Protein AF-A0A2V9I9S1-F1 (afdb_monomer)

Structure (mmCIF, N/CA/C/O backbone):
data_AF-A0A2V9I9S1-F1
#
_entry.id   AF-A0A2V9I9S1-F1
#
loop_
_atom_site.group_PDB
_atom_site.id
_atom_site.type_symbol
_atom_site.label_atom_id
_atom_site.label_alt_id
_atom_site.label_comp_id
_atom_site.label_asym_id
_atom_site.label_entity_id
_atom_site.label_seq_id
_atom_site.pdbx_PDB_ins_code
_atom_site.Cartn_x
_atom_site.Cartn_y
_atom_site.Cartn_z
_atom_site.occupancy
_atom_site.B_iso_or_equiv
_atom_site.auth_seq_id
_atom_site.auth_comp_id
_atom_site.auth_asym_id
_atom_site.auth_atom_id
_atom_site.pdbx_PDB_model_num
ATOM 1 N N . ALA A 1 1 ? -0.246 -7.555 -13.120 1.00 87.44 1 ALA A N 1
ATOM 2 C CA . ALA A 1 1 ? -1.277 -6.619 -12.612 1.00 87.44 1 ALA A CA 1
ATOM 3 C C . ALA A 1 1 ? -2.508 -7.362 -12.095 1.00 87.44 1 ALA A C 1
ATOM 5 O O . ALA A 1 1 ? -2.806 -7.231 -10.918 1.00 87.44 1 ALA A O 1
ATOM 6 N N . VAL A 1 2 ? -3.184 -8.160 -12.934 1.00 95.50 2 VAL A N 1
ATOM 7 C CA . VAL A 1 2 ? -4.417 -8.883 -12.560 1.00 95.50 2 VAL A CA 1
ATOM 8 C C . VAL A 1 2 ? -4.227 -9.786 -11.341 1.00 95.50 2 VAL A C 1
ATOM 10 O O . VAL A 1 2 ? -4.978 -9.648 -10.382 1.00 95.50 2 VAL A O 1
ATOM 13 N N . ASP A 1 3 ? -3.208 -10.649 -11.336 1.00 96.25 3 ASP A N 1
ATOM 14 C CA . ASP A 1 3 ? -3.005 -11.581 -10.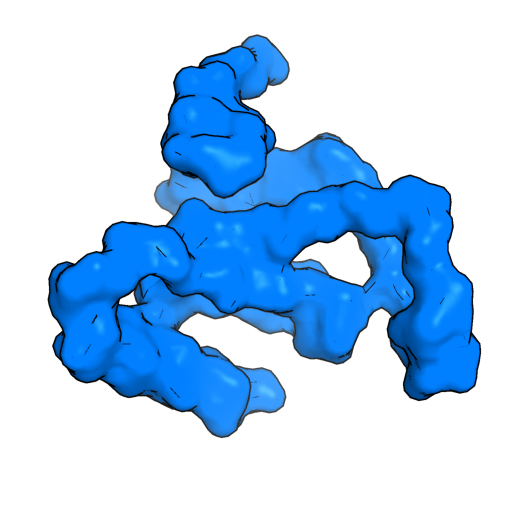217 1.00 96.25 3 ASP A CA 1
ATOM 15 C C . ASP A 1 3 ? -2.688 -10.857 -8.911 1.00 96.25 3 ASP A C 1
ATOM 17 O O . ASP A 1 3 ? -3.267 -11.172 -7.882 1.00 96.25 3 ASP A O 1
ATOM 21 N N . TYR A 1 4 ? -1.855 -9.815 -8.964 1.00 95.69 4 TYR A N 1
ATOM 22 C CA . TYR A 1 4 ? -1.572 -8.964 -7.806 1.00 95.69 4 TYR A CA 1
ATOM 23 C C . TYR A 1 4 ? -2.849 -8.347 -7.213 1.00 95.69 4 TYR A C 1
ATOM 25 O O . TYR A 1 4 ? -3.094 -8.477 -6.016 1.00 95.69 4 TYR A O 1
ATOM 3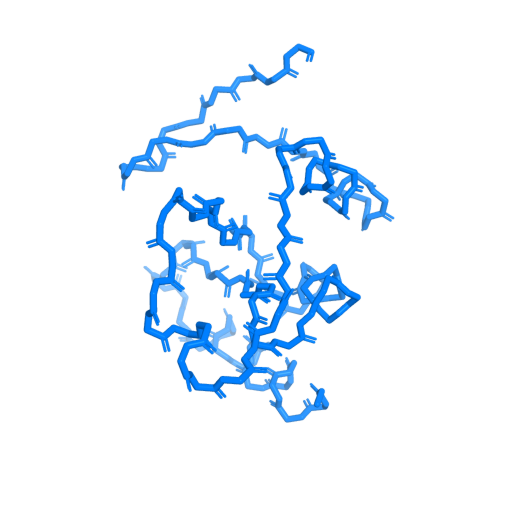3 N N . LEU A 1 5 ? -3.678 -7.708 -8.046 1.00 97.44 5 LEU A N 1
ATOM 34 C CA . LEU A 1 5 ? -4.912 -7.057 -7.596 1.00 97.44 5 LEU A CA 1
ATOM 35 C C . LEU A 1 5 ? -5.944 -8.072 -7.087 1.00 97.44 5 LEU A C 1
ATOM 37 O O . LEU A 1 5 ? -6.630 -7.811 -6.102 1.00 97.44 5 LEU A O 1
ATOM 41 N N . LYS A 1 6 ? -6.031 -9.244 -7.726 1.00 98.00 6 LYS A N 1
ATOM 42 C CA . LYS A 1 6 ? -6.894 -10.342 -7.279 1.00 98.00 6 LYS A CA 1
ATOM 43 C C . LYS A 1 6 ? -6.450 -10.864 -5.916 1.00 98.00 6 LYS A C 1
ATOM 45 O O . LYS A 1 6 ? -7.279 -10.964 -5.017 1.00 98.00 6 LYS A O 1
ATOM 50 N N . THR A 1 7 ? -5.160 -11.151 -5.749 1.00 97.38 7 THR A N 1
ATOM 51 C CA . THR A 1 7 ? -4.599 -11.602 -4.472 1.00 97.38 7 THR A CA 1
ATOM 52 C C . THR A 1 7 ? -4.837 -10.567 -3.381 1.00 97.38 7 THR A C 1
ATOM 54 O O . THR A 1 7 ? -5.288 -10.928 -2.303 1.00 97.38 7 THR A O 1
ATOM 57 N N . LEU A 1 8 ? -4.625 -9.279 -3.666 1.00 97.69 8 LEU A N 1
ATOM 58 C CA . LEU A 1 8 ? -4.909 -8.197 -2.724 1.00 97.69 8 LEU A CA 1
ATOM 59 C C . LEU A 1 8 ? -6.379 -8.186 -2.269 1.00 97.69 8 LEU A C 1
ATOM 61 O O . LEU A 1 8 ? -6.645 -8.131 -1.068 1.00 97.69 8 LEU A O 1
ATOM 65 N N . ALA A 1 9 ? -7.321 -8.280 -3.210 1.00 98.31 9 ALA A N 1
ATOM 66 C CA . ALA A 1 9 ? -8.748 -8.285 -2.899 1.00 98.31 9 ALA A CA 1
ATOM 67 C C . ALA A 1 9 ? -9.154 -9.505 -2.065 1.00 98.31 9 ALA A C 1
ATOM 69 O O . ALA A 1 9 ? -9.878 -9.363 -1.081 1.00 98.31 9 ALA A O 1
ATOM 70 N N . VAL A 1 10 ? -8.648 -10.692 -2.409 1.00 98.38 10 VAL A N 1
ATOM 71 C CA . VAL A 1 10 ? -8.887 -11.911 -1.623 1.00 98.38 10 VAL A CA 1
ATOM 72 C C . VAL A 1 10 ? -8.296 -11.770 -0.220 1.00 98.38 10 VAL A C 1
ATOM 74 O O . VAL A 1 10 ? -8.989 -12.057 0.751 1.00 98.38 10 VAL A O 1
ATOM 77 N N . SER A 1 11 ? -7.068 -11.258 -0.089 1.00 98.19 11 SER A N 1
ATOM 78 C CA . SER A 1 11 ? -6.443 -11.002 1.213 1.00 98.19 11 SER A 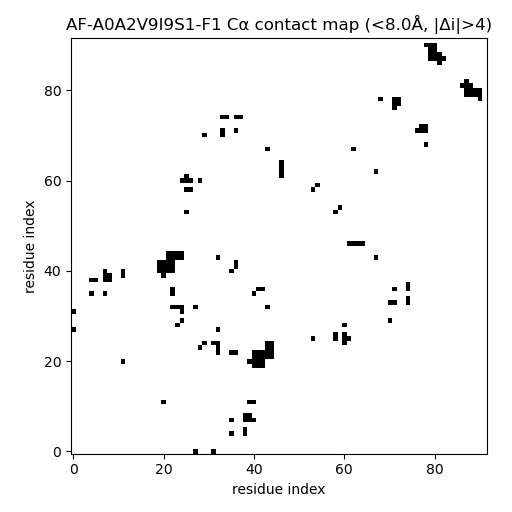CA 1
ATOM 79 C C . SER A 1 11 ? -7.270 -10.048 2.070 1.00 98.19 11 SER A C 1
ATOM 81 O O . SER A 1 11 ? -7.426 -10.303 3.259 1.00 98.19 11 SER A O 1
ATOM 83 N N . ARG A 1 12 ? -7.846 -8.984 1.490 1.00 98.06 12 ARG A N 1
ATOM 84 C CA . ARG A 1 12 ? -8.707 -8.049 2.232 1.00 98.06 12 ARG A CA 1
ATOM 85 C C . ARG A 1 12 ? -9.983 -8.708 2.754 1.00 98.06 12 ARG A C 1
ATOM 87 O O . ARG A 1 12 ? -10.455 -8.327 3.819 1.00 98.06 12 ARG A O 1
ATOM 94 N N . LEU A 1 13 ? -10.548 -9.651 2.005 1.00 98.06 13 LEU A N 1
ATOM 95 C CA . LEU A 1 13 ? -11.739 -10.391 2.428 1.00 98.06 13 LEU A CA 1
ATOM 96 C C . LEU A 1 13 ? -11.414 -11.456 3.478 1.00 98.06 13 LEU A C 1
ATOM 98 O O . LEU A 1 13 ? -12.226 -11.702 4.360 1.00 98.06 13 LEU A O 1
ATOM 102 N N . TYR A 1 14 ? -10.250 -12.096 3.368 1.00 98.38 14 TYR A N 1
ATOM 103 C CA . TYR A 1 14 ? -9.866 -13.214 4.226 1.00 98.38 14 TYR A CA 1
ATOM 104 C C . TYR A 1 14 ? -9.254 -12.769 5.563 1.00 98.38 14 TYR A C 1
ATOM 106 O O . TYR A 1 14 ? -9.494 -13.391 6.591 1.00 98.38 14 TYR A O 1
ATOM 114 N N . LEU A 1 15 ? -8.452 -11.699 5.559 1.00 98.25 15 LEU A N 1
ATOM 115 C CA . LEU A 1 15 ? -7.763 -11.165 6.739 1.00 98.25 15 LEU A CA 1
ATOM 116 C C . LEU A 1 15 ? -8.610 -10.087 7.427 1.00 98.25 15 LEU A C 1
ATOM 118 O O . LEU A 1 15 ? -8.224 -8.918 7.492 1.00 98.25 15 LEU A O 1
ATOM 122 N N . ASP A 1 16 ? -9.775 -10.478 7.937 1.00 96.69 16 ASP A N 1
ATOM 123 C CA . ASP A 1 16 ? -10.724 -9.577 8.607 1.00 96.69 16 ASP A CA 1
ATOM 124 C C . ASP A 1 16 ? -10.169 -8.902 9.880 1.00 96.69 16 ASP A C 1
ATOM 126 O O . ASP A 1 16 ? -10.649 -7.846 10.296 1.00 96.69 16 ASP A O 1
ATOM 130 N N . ASN A 1 17 ? -9.110 -9.469 10.457 1.00 98.06 17 ASN A N 1
ATOM 131 C CA . ASN A 1 17 ? -8.415 -8.996 11.649 1.00 98.06 17 ASN A CA 1
ATOM 132 C C . ASN A 1 17 ? -7.172 -8.138 11.349 1.00 98.06 17 ASN A C 1
ATOM 134 O O . ASN A 1 17 ? -6.504 -7.684 12.282 1.00 98.06 17 ASN A O 1
ATOM 138 N N . VAL A 1 18 ? -6.847 -7.897 10.073 1.00 98.12 18 VAL A N 1
ATOM 139 C CA . VAL A 1 18 ? -5.725 -7.043 9.664 1.00 98.12 18 VAL A CA 1
ATOM 140 C C . VAL A 1 18 ? -6.273 -5.697 9.177 1.00 98.12 18 VAL A C 1
ATOM 142 O O . VAL A 1 18 ? -6.774 -5.596 8.054 1.00 98.12 18 VAL A O 1
ATOM 145 N N . PRO A 1 19 ? -6.175 -4.621 9.984 1.00 97.00 19 PRO A N 1
ATOM 146 C CA . PRO A 1 19 ? -6.819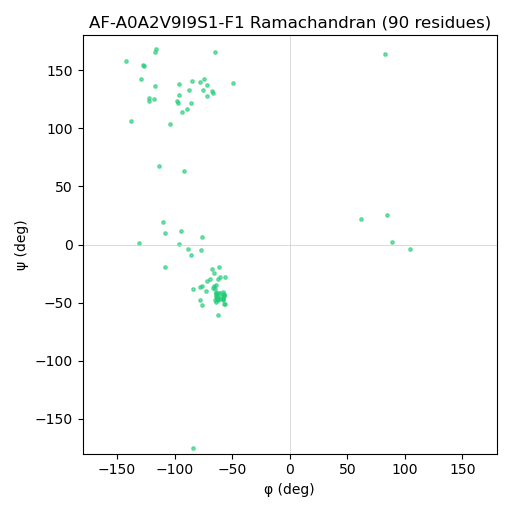 -3.353 9.649 1.00 97.00 19 PRO A CA 1
ATOM 147 C C . PRO A 1 19 ? -6.217 -2.702 8.401 1.00 97.00 19 PRO A C 1
ATOM 149 O O . PRO A 1 19 ? -6.951 -2.106 7.605 1.00 97.00 19 PRO A O 1
ATOM 152 N N . ASN A 1 20 ? -4.899 -2.840 8.215 1.00 97.25 20 ASN A N 1
ATOM 153 C CA . ASN A 1 20 ? -4.151 -2.151 7.173 1.00 97.25 20 ASN A CA 1
ATOM 154 C C . ASN A 1 20 ? -3.515 -3.123 6.185 1.00 97.25 20 ASN A C 1
ATOM 156 O O . ASN A 1 20 ? -2.745 -3.999 6.573 1.00 97.25 20 ASN A O 1
ATOM 160 N N . VAL A 1 21 ? -3.809 -2.926 4.902 1.00 97.19 21 VAL A N 1
ATOM 161 C CA . VAL A 1 21 ? -3.237 -3.695 3.798 1.00 97.19 21 VAL A CA 1
ATOM 162 C C . VAL A 1 21 ? -2.553 -2.726 2.848 1.00 97.19 21 VAL A C 1
ATOM 164 O O . VAL A 1 21 ? -3.166 -1.773 2.359 1.00 97.19 21 VAL A O 1
ATOM 167 N N . GLN A 1 22 ? -1.269 -2.968 2.603 1.00 96.56 22 GLN A N 1
ATOM 168 C CA . GLN A 1 22 ? -0.436 -2.050 1.843 1.00 96.56 22 GLN A CA 1
ATOM 169 C C . GLN A 1 22 ? -0.495 -2.309 0.333 1.00 96.56 22 GLN A C 1
ATOM 171 O O . GLN A 1 22 ? -0.312 -3.433 -0.139 1.00 96.56 22 GLN A O 1
ATOM 176 N N . ALA A 1 23 ? -0.670 -1.236 -0.436 1.00 95.81 23 ALA A N 1
ATOM 177 C CA . ALA A 1 23 ? -0.385 -1.161 -1.857 1.00 95.81 23 ALA A CA 1
ATOM 178 C C . ALA A 1 23 ? 1.072 -0.727 -2.069 1.00 95.81 23 ALA A C 1
ATOM 180 O O . ALA A 1 23 ? 1.467 0.393 -1.730 1.00 95.81 23 ALA A O 1
ATOM 181 N N . SER A 1 24 ? 1.871 -1.604 -2.675 1.00 90.06 24 SER A N 1
ATOM 182 C CA . SER A 1 24 ? 3.230 -1.263 -3.100 1.00 90.06 24 SER A CA 1
ATOM 183 C C . SER A 1 24 ? 3.182 -0.461 -4.398 1.00 90.06 24 SER A C 1
ATOM 185 O O . SER A 1 24 ? 2.393 -0.771 -5.289 1.00 90.06 24 SER A O 1
ATOM 187 N N . TRP A 1 25 ? 4.033 0.556 -4.521 1.00 91.94 25 TRP A N 1
ATOM 188 C CA . TRP A 1 25 ? 4.267 1.274 -5.778 1.00 91.94 25 TRP A CA 1
ATOM 189 C C . TRP A 1 25 ? 5.639 0.975 -6.387 1.00 91.94 25 TRP A C 1
ATOM 191 O O . TRP A 1 25 ? 5.797 1.167 -7.591 1.00 91.94 25 TRP A O 1
ATOM 201 N N . LEU A 1 26 ? 6.605 0.466 -5.609 1.00 87.94 26 LEU A N 1
ATOM 202 C CA . LEU A 1 26 ? 7.966 0.227 -6.098 1.00 87.94 26 LEU A CA 1
ATOM 203 C C . LEU A 1 26 ? 7.991 -0.787 -7.228 1.00 87.94 26 LEU A C 1
ATOM 205 O O . LEU A 1 26 ? 8.372 -0.455 -8.339 1.00 87.94 26 LEU A O 1
ATOM 209 N N . THR A 1 27 ? 7.549 -2.014 -6.986 1.00 86.00 27 THR A N 1
ATOM 210 C CA . THR A 1 27 ? 7.599 -3.057 -8.015 1.00 86.00 27 THR A CA 1
ATOM 211 C C . THR A 1 27 ? 6.486 -2.916 -9.060 1.00 86.00 27 THR A C 1
ATOM 213 O O . THR A 1 27 ? 6.791 -2.968 -10.251 1.00 86.00 27 THR A O 1
ATOM 216 N N . PRO A 1 28 ? 5.201 -2.724 -8.688 1.00 88.62 28 PRO A N 1
ATOM 217 C CA . PRO A 1 28 ? 4.120 -2.733 -9.675 1.00 88.62 28 PRO A CA 1
ATOM 218 C C . PRO A 1 28 ? 3.892 -1.366 -10.350 1.00 88.62 28 PRO A C 1
ATOM 220 O O . PRO A 1 28 ? 3.135 -1.285 -11.319 1.00 88.62 28 PRO A O 1
ATOM 223 N N . GLY A 1 29 ? 4.535 -0.299 -9.862 1.00 92.44 29 GLY A N 1
ATOM 224 C CA . GLY A 1 29 ? 4.412 1.063 -10.376 1.00 92.44 29 GLY A CA 1
ATOM 225 C C . GLY A 1 29 ? 3.196 1.832 -9.845 1.00 92.44 29 GLY A C 1
ATOM 226 O O . GLY A 1 29 ? 2.221 1.266 -9.342 1.00 92.44 29 GLY A O 1
ATOM 227 N N . HIS A 1 30 ? 3.230 3.157 -10.014 1.00 95.62 30 HIS A N 1
ATOM 228 C CA . HIS A 1 30 ? 2.212 4.082 -9.499 1.00 95.62 30 HIS A CA 1
ATOM 229 C C . HIS A 1 30 ? 0.788 3.780 -9.972 1.00 95.62 30 HIS A C 1
ATOM 231 O O . HIS A 1 30 ? -0.140 3.815 -9.170 1.00 95.62 30 HIS A O 1
ATOM 237 N N . LYS A 1 31 ? 0.600 3.447 -11.256 1.00 95.44 31 LYS A N 1
ATOM 238 C CA . LYS A 1 31 ? -0.738 3.173 -11.809 1.00 95.44 31 LYS A CA 1
ATOM 239 C C . LYS A 1 31 ? -1.398 1.977 -11.128 1.00 95.44 31 LYS A C 1
ATOM 241 O O . LYS A 1 31 ? -2.582 2.018 -10.814 1.00 95.44 31 LYS A O 1
ATOM 246 N N . ILE A 1 32 ? -0.632 0.915 -10.881 1.00 96.50 32 ILE A N 1
ATOM 247 C CA . ILE A 1 32 ? -1.159 -0.275 -10.212 1.00 96.50 32 ILE A CA 1
ATOM 248 C C . ILE A 1 32 ? -1.396 0.003 -8.729 1.00 96.50 32 ILE A C 1
ATOM 250 O O . ILE A 1 32 ? -2.434 -0.400 -8.216 1.00 96.50 32 ILE A O 1
ATOM 254 N N . CYS A 1 33 ? -0.499 0.738 -8.064 1.00 96.69 33 CYS A N 1
ATOM 255 C CA . CYS A 1 33 ? -0.701 1.187 -6.685 1.00 96.69 33 CYS A CA 1
ATOM 256 C C . CYS A 1 33 ? -1.997 2.002 -6.529 1.00 96.69 33 CYS A C 1
ATOM 258 O O . CYS A 1 33 ? -2.783 1.748 -5.622 1.00 96.69 33 CYS A O 1
ATOM 260 N N . GLN A 1 34 ? -2.271 2.918 -7.460 1.00 97.50 34 GLN A N 1
ATOM 261 C CA . GLN A 1 34 ? -3.496 3.714 -7.462 1.00 97.50 34 GLN A CA 1
ATOM 262 C C . GLN A 1 34 ? -4.754 2.844 -7.579 1.00 97.50 34 GLN A C 1
ATOM 264 O O . GLN A 1 34 ? -5.705 3.014 -6.817 1.00 97.50 34 GLN A O 1
ATOM 269 N N . ILE A 1 35 ? -4.753 1.883 -8.508 1.00 97.69 35 ILE A N 1
ATOM 270 C CA . ILE A 1 35 ? -5.873 0.950 -8.690 1.00 97.69 35 ILE A CA 1
ATOM 271 C C . ILE A 1 35 ? -6.042 0.062 -7.452 1.00 97.69 35 ILE A C 1
ATOM 273 O O . ILE A 1 35 ? -7.169 -0.190 -7.034 1.00 97.69 35 ILE A O 1
ATOM 277 N N . ALA A 1 36 ? -4.945 -0.374 -6.827 1.00 98.06 36 ALA A N 1
ATOM 278 C CA . ALA A 1 36 ? -4.954 -1.248 -5.656 1.00 98.06 36 ALA A CA 1
ATOM 279 C C . ALA A 1 36 ? -5.762 -0.686 -4.471 1.00 98.06 36 ALA A C 1
ATOM 281 O O . ALA A 1 36 ? -6.362 -1.462 -3.725 1.00 98.06 36 ALA A O 1
ATOM 282 N N . LEU A 1 37 ? -5.875 0.641 -4.344 1.00 98.00 37 LEU A N 1
ATOM 283 C CA . LEU A 1 37 ? -6.727 1.292 -3.336 1.00 98.00 37 LEU A CA 1
ATOM 284 C C . LEU A 1 37 ? -8.214 0.927 -3.480 1.00 98.00 37 LEU A C 1
ATOM 286 O O . LEU A 1 37 ? -8.960 0.897 -2.506 1.00 98.00 37 LEU A O 1
ATOM 290 N N . ARG A 1 38 ? -8.662 0.596 -4.695 1.00 97.50 38 ARG A N 1
ATOM 291 C CA . ARG A 1 38 ? -10.023 0.105 -4.968 1.00 97.50 38 ARG A CA 1
ATOM 292 C C . ARG A 1 38 ? -10.157 -1.415 -4.839 1.00 97.50 38 ARG A C 1
ATOM 294 O O . ARG A 1 38 ? -11.265 -1.928 -4.932 1.00 97.50 38 ARG A O 1
ATOM 301 N N . PHE A 1 39 ? -9.057 -2.121 -4.586 1.00 97.81 39 PHE A N 1
ATOM 302 C CA . PHE A 1 39 ? -8.996 -3.577 -4.412 1.00 97.81 39 PHE A CA 1
ATOM 303 C C . PHE A 1 39 ? -8.687 -3.980 -2.963 1.00 97.81 39 PHE A C 1
ATOM 305 O O . PHE A 1 39 ? -8.280 -5.107 -2.709 1.00 97.81 39 PHE A O 1
ATOM 312 N N . GLY A 1 40 ? -8.908 -3.079 -2.001 1.00 96.69 40 GLY A N 1
ATOM 313 C CA . GLY A 1 40 ? -8.854 -3.395 -0.572 1.00 96.69 40 GLY A CA 1
ATOM 314 C C . GLY A 1 40 ? -7.610 -2.907 0.166 1.00 96.69 40 GLY A C 1
ATOM 315 O O . GLY A 1 40 ? -7.565 -3.040 1.388 1.00 96.69 40 GLY A O 1
ATOM 316 N N . ALA A 1 41 ? -6.637 -2.311 -0.531 1.00 98.00 41 ALA A N 1
ATOM 317 C CA . ALA A 1 41 ? -5.548 -1.605 0.135 1.00 98.00 41 ALA A CA 1
ATOM 318 C C . ALA A 1 41 ? -6.023 -0.262 0.701 1.00 98.00 41 ALA A C 1
ATOM 320 O O . ALA A 1 41 ? -6.804 0.453 0.077 1.00 98.00 41 ALA A O 1
ATOM 321 N N . ASN A 1 42 ? -5.502 0.100 1.867 1.00 97.19 42 ASN A N 1
ATOM 322 C CA . ASN A 1 42 ? -5.738 1.390 2.520 1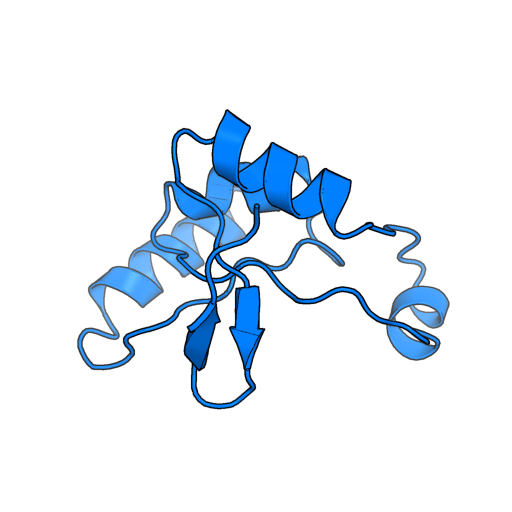.00 97.19 42 ASN A CA 1
ATOM 323 C C . ASN A 1 42 ? -4.437 2.069 2.980 1.00 97.19 42 ASN A C 1
ATOM 325 O O . ASN A 1 42 ? -4.482 3.152 3.557 1.00 97.19 42 ASN A O 1
ATOM 329 N N . ASP A 1 43 ? -3.290 1.444 2.720 1.00 96.94 43 ASP A N 1
ATOM 330 C CA . ASP A 1 43 ? -1.967 1.974 3.019 1.00 96.94 43 ASP A CA 1
ATOM 331 C C . ASP A 1 43 ? -1.141 2.045 1.731 1.00 96.94 43 ASP A C 1
ATOM 333 O O . ASP A 1 43 ? -1.009 1.052 1.025 1.00 96.94 43 ASP A O 1
ATOM 337 N N . VAL A 1 44 ? -0.580 3.205 1.400 1.00 95.94 44 VAL A N 1
ATOM 338 C CA . VAL A 1 44 ? 0.355 3.343 0.275 1.00 95.94 44 VAL A CA 1
ATOM 339 C C . VAL A 1 44 ? 1.768 3.262 0.830 1.00 95.94 44 VAL A C 1
ATOM 341 O O . VAL A 1 44 ? 2.098 3.979 1.774 1.00 95.94 44 VAL A O 1
ATOM 344 N N . GLY A 1 45 ? 2.603 2.400 0.242 1.00 89.25 45 GLY A N 1
ATOM 345 C CA . GLY A 1 45 ? 3.992 2.232 0.671 1.00 89.25 45 GLY A CA 1
ATOM 346 C C . GLY A 1 45 ? 4.734 3.569 0.801 1.00 89.25 45 GLY A C 1
ATOM 347 O O . GLY A 1 45 ? 4.570 4.467 -0.026 1.00 89.25 45 GLY A O 1
ATOM 348 N N . SER A 1 46 ? 5.545 3.709 1.850 1.00 84.56 46 SER A N 1
ATOM 349 C CA . SER A 1 46 ? 6.285 4.943 2.134 1.00 84.56 46 SER A CA 1
ATOM 350 C C . SER A 1 46 ? 7.328 5.269 1.058 1.00 84.56 46 SER A C 1
ATOM 352 O O . SER A 1 46 ? 7.684 4.435 0.227 1.00 84.56 46 SER A O 1
ATOM 354 N N . ILE A 1 47 ? 7.821 6.508 1.081 1.00 86.12 47 ILE A N 1
ATOM 355 C CA . ILE A 1 47 ? 8.955 6.937 0.259 1.00 86.12 47 ILE A CA 1
ATOM 356 C C . ILE A 1 47 ? 10.222 6.360 0.875 1.00 86.12 47 ILE A C 1
ATOM 358 O O . ILE A 1 47 ? 10.429 6.469 2.085 1.00 86.12 47 ILE A O 1
ATOM 362 N N . LEU A 1 48 ? 11.065 5.770 0.040 1.00 79.69 48 LEU A N 1
ATOM 363 C CA . LEU A 1 48 ? 12.320 5.178 0.472 1.00 79.69 48 LEU A CA 1
ATOM 364 C C . LEU A 1 48 ? 13.445 6.184 0.223 1.00 79.69 48 LEU A C 1
ATOM 366 O O . LEU A 1 48 ? 13.585 6.697 -0.886 1.00 79.69 48 LEU A O 1
ATOM 370 N N . ILE A 1 49 ? 14.177 6.525 1.288 1.00 68.62 49 ILE A N 1
ATOM 371 C CA . ILE A 1 49 ? 15.238 7.548 1.269 1.00 68.62 49 ILE A CA 1
ATOM 372 C C . ILE A 1 49 ? 16.521 6.987 0.636 1.00 68.62 49 ILE A C 1
ATOM 374 O O . ILE A 1 49 ? 17.182 7.689 -0.122 1.00 68.62 49 ILE A O 1
ATOM 378 N N . GLU A 1 50 ? 16.830 5.711 0.880 1.00 64.25 50 GLU A N 1
ATOM 379 C CA . GLU A 1 50 ? 17.910 4.968 0.223 1.00 64.25 50 GLU A CA 1
ATOM 380 C C . GLU A 1 50 ? 17.425 3.562 -0.129 1.00 64.25 50 GLU A C 1
ATOM 382 O O . GLU A 1 50 ? 17.316 2.705 0.744 1.00 64.25 50 GLU A O 1
ATOM 387 N N . GLU A 1 51 ? 17.164 3.305 -1.410 1.00 62.44 51 GLU A N 1
ATOM 388 C CA . GLU A 1 51 ? 16.680 1.997 -1.856 1.00 62.44 51 GLU A CA 1
ATOM 389 C C . GLU A 1 51 ? 17.707 1.277 -2.734 1.00 62.44 51 GLU A C 1
ATOM 391 O O . GLU A 1 51 ? 17.511 1.065 -3.931 1.00 62.44 51 GLU A O 1
ATOM 396 N N . ASN A 1 52 ? 18.831 0.880 -2.137 1.00 63.25 52 ASN A N 1
ATOM 397 C CA . ASN A 1 52 ? 19.925 0.242 -2.876 1.00 63.25 52 ASN A CA 1
ATOM 398 C C . ASN A 1 52 ? 19.571 -1.174 -3.374 1.00 63.25 52 ASN A C 1
ATOM 400 O O . ASN A 1 52 ? 20.058 -1.598 -4.421 1.00 63.25 52 ASN A O 1
ATOM 404 N N . VAL A 1 53 ? 18.701 -1.904 -2.665 1.00 67.62 53 VAL A N 1
ATOM 405 C CA . VAL A 1 53 ? 18.364 -3.307 -2.980 1.00 67.62 53 VAL A CA 1
ATOM 406 C C . VAL A 1 53 ? 17.429 -3.410 -4.184 1.00 67.62 53 VAL A C 1
ATOM 408 O O . VAL A 1 53 ? 17.714 -4.133 -5.138 1.00 67.62 53 VAL A O 1
ATOM 411 N N . VAL A 1 54 ? 16.316 -2.674 -4.170 1.00 64.44 54 VAL A N 1
ATOM 412 C CA . VAL A 1 54 ? 15.318 -2.727 -5.251 1.00 64.44 54 VAL A CA 1
ATOM 413 C C . VAL A 1 54 ? 15.852 -2.053 -6.519 1.00 64.44 54 VAL A C 1
ATOM 415 O O . VAL A 1 54 ? 15.576 -2.521 -7.627 1.00 64.44 54 VAL A O 1
ATOM 418 N N . TYR A 1 55 ? 16.701 -1.030 -6.365 1.00 71.44 55 TYR A N 1
ATOM 419 C CA . TYR A 1 55 ? 17.455 -0.449 -7.473 1.00 71.44 55 TYR A CA 1
ATOM 420 C C . TYR A 1 55 ? 18.439 -1.453 -8.091 1.00 71.44 55 TYR A C 1
ATOM 422 O O . TYR A 1 55 ? 18.467 -1.606 -9.313 1.00 71.44 55 TYR A O 1
ATOM 430 N N . ALA A 1 56 ? 19.192 -2.197 -7.269 1.00 72.25 56 ALA A N 1
ATOM 431 C CA . ALA A 1 56 ? 20.076 -3.263 -7.746 1.00 72.25 56 ALA A CA 1
ATOM 432 C C . ALA A 1 56 ? 19.308 -4.398 -8.452 1.00 72.25 56 ALA A C 1
ATOM 434 O O . ALA A 1 56 ? 19.823 -4.989 -9.398 1.00 72.25 56 ALA A O 1
ATOM 435 N N . ALA A 1 57 ? 18.054 -4.650 -8.062 1.00 72.25 57 ALA A N 1
ATOM 436 C CA . ALA A 1 57 ? 17.141 -5.570 -8.746 1.00 72.25 57 ALA A CA 1
ATOM 437 C C . ALA A 1 57 ? 16.528 -4.997 -10.049 1.00 72.25 57 ALA A C 1
ATOM 439 O O . ALA A 1 57 ? 15.658 -5.623 -10.654 1.00 72.25 57 ALA A O 1
ATOM 440 N N . GLY A 1 58 ? 16.966 -3.814 -10.496 1.00 72.31 58 GLY A N 1
ATOM 441 C CA . GLY A 1 58 ? 16.589 -3.208 -11.775 1.00 72.31 58 GLY A CA 1
ATOM 442 C C . GLY A 1 58 ? 15.329 -2.339 -11.739 1.00 72.31 58 GLY A C 1
ATOM 443 O O . GLY A 1 58 ? 14.924 -1.804 -12.774 1.00 72.31 58 GLY A O 1
ATOM 444 N N . CYS A 1 59 ? 14.705 -2.155 -10.576 1.00 75.75 59 CYS A N 1
ATOM 445 C CA . CYS A 1 59 ? 13.528 -1.307 -10.444 1.00 75.75 59 CYS A CA 1
ATOM 446 C C . CYS A 1 59 ? 13.934 0.158 -10.233 1.00 75.75 59 CYS A C 1
ATOM 448 O O . CYS A 1 59 ? 14.609 0.505 -9.269 1.00 75.75 59 CYS A O 1
ATOM 450 N N . LYS A 1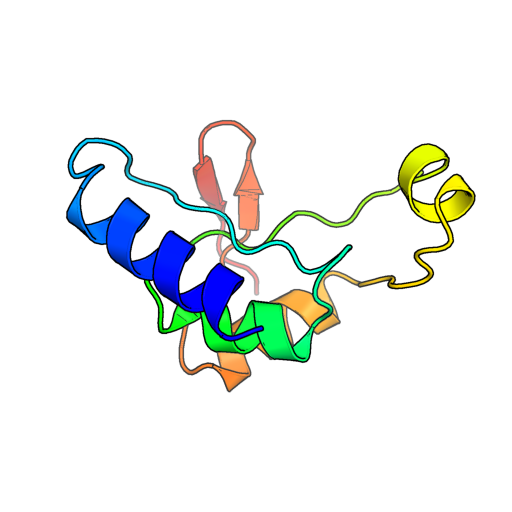 60 ? 13.480 1.032 -11.138 1.00 77.75 60 LYS A N 1
ATOM 451 C CA . LYS A 1 60 ? 13.817 2.468 -11.152 1.00 77.75 60 LYS A CA 1
ATOM 452 C C . LYS A 1 60 ? 12.658 3.379 -10.747 1.00 77.75 60 LYS A C 1
ATOM 454 O O . LYS A 1 60 ? 12.737 4.588 -10.946 1.00 77.75 60 LYS A O 1
ATOM 459 N N . ASN A 1 61 ? 11.565 2.812 -10.240 1.00 82.56 61 ASN A N 1
ATOM 460 C CA . ASN A 1 61 ? 10.433 3.613 -9.789 1.00 82.56 61 ASN A CA 1
ATOM 461 C C . ASN A 1 61 ? 10.853 4.433 -8.566 1.00 82.56 61 ASN A C 1
ATOM 463 O O . ASN A 1 61 ? 11.389 3.890 -7.603 1.00 82.56 61 ASN A O 1
ATOM 467 N N . THR A 1 62 ? 10.577 5.732 -8.601 1.00 87.19 62 THR A N 1
ATOM 468 C CA . THR A 1 62 ? 10.772 6.666 -7.490 1.00 87.19 62 THR A CA 1
ATOM 469 C C . THR A 1 62 ? 9.476 7.424 -7.249 1.00 87.19 62 THR A C 1
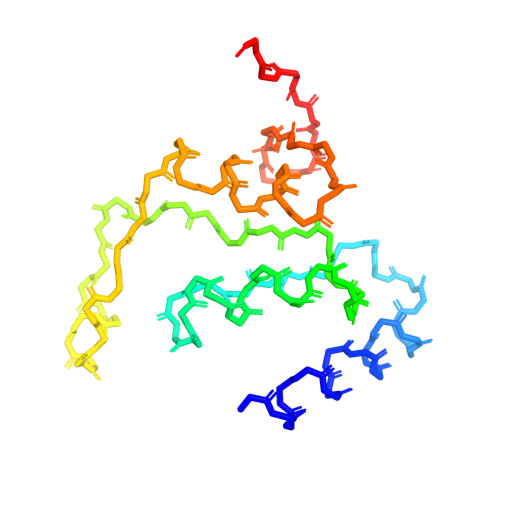ATOM 471 O O . THR A 1 62 ? 8.665 7.572 -8.164 1.00 87.19 62 THR A O 1
ATOM 474 N N . SER A 1 63 ? 9.272 7.912 -6.028 1.00 91.50 63 SER A N 1
ATOM 475 C CA . SER A 1 63 ? 8.094 8.703 -5.685 1.00 91.50 63 SER A CA 1
ATOM 476 C C . SER A 1 63 ? 8.448 9.826 -4.717 1.00 91.50 63 SER A C 1
ATOM 478 O O . SER A 1 63 ? 9.440 9.751 -3.997 1.00 91.50 63 SER A O 1
ATOM 480 N N . SER A 1 64 ? 7.606 10.855 -4.682 1.00 92.25 64 SER A N 1
ATOM 481 C CA . SER A 1 64 ? 7.616 11.920 -3.677 1.00 92.25 64 SER A CA 1
ATOM 482 C C . SER A 1 64 ? 6.323 11.892 -2.859 1.00 92.25 64 SER A C 1
AT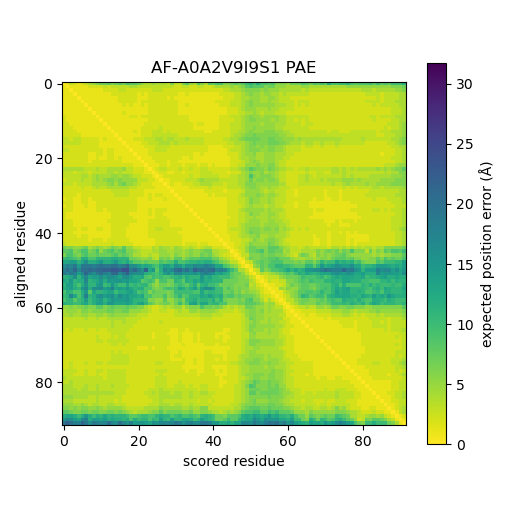OM 484 O O . SER A 1 64 ? 5.358 11.216 -3.229 1.00 92.25 64 SER A O 1
ATOM 486 N N . GLU A 1 65 ? 6.279 12.639 -1.752 1.00 92.31 65 GLU A N 1
ATOM 487 C CA . GLU A 1 65 ? 5.068 12.748 -0.924 1.00 92.31 65 GLU A CA 1
ATOM 488 C C . GLU A 1 65 ? 3.914 13.332 -1.741 1.00 92.31 65 GLU A C 1
ATOM 490 O O . GLU A 1 65 ? 2.800 12.815 -1.705 1.00 92.31 65 GLU A O 1
ATOM 495 N N . GLU A 1 66 ? 4.203 14.351 -2.548 1.00 94.06 66 GLU A N 1
ATOM 496 C CA . GLU A 1 66 ? 3.243 14.984 -3.449 1.00 94.06 66 GLU A CA 1
ATOM 497 C C . GLU A 1 66 ? 2.635 13.985 -4.443 1.00 94.06 66 GLU A C 1
ATOM 499 O O . GLU A 1 66 ? 1.412 13.940 -4.597 1.00 94.06 66 GLU A O 1
ATOM 504 N N . ILE A 1 67 ? 3.463 13.135 -5.064 1.00 95.19 67 ILE A N 1
ATOM 505 C CA . ILE A 1 67 ? 2.986 12.108 -5.999 1.00 95.19 67 ILE A CA 1
ATOM 506 C C . ILE A 1 67 ? 2.065 11.125 -5.277 1.00 95.19 67 ILE A C 1
ATOM 508 O O . ILE A 1 67 ? 0.966 10.864 -5.761 1.00 95.19 67 ILE A O 1
ATOM 512 N N . LEU A 1 68 ? 2.461 10.611 -4.108 1.00 95.25 68 LEU A N 1
ATOM 513 C CA . LEU A 1 68 ? 1.635 9.650 -3.370 1.00 95.25 68 LEU A CA 1
ATOM 514 C C . LEU A 1 68 ? 0.308 10.271 -2.915 1.00 95.25 68 LEU A C 1
ATOM 516 O O . LEU A 1 68 ? -0.741 9.644 -3.069 1.00 95.25 68 LEU A O 1
ATOM 520 N N . ARG A 1 69 ? 0.326 11.519 -2.425 1.00 95.56 69 ARG A N 1
ATOM 521 C CA . ARG A 1 69 ? -0.897 12.262 -2.077 1.00 95.56 69 ARG A CA 1
ATOM 522 C C . ARG A 1 69 ? -1.819 12.383 -3.283 1.00 95.56 69 ARG A C 1
ATOM 524 O O . ARG A 1 69 ? -3.008 12.097 -3.162 1.00 95.56 69 ARG A O 1
ATOM 531 N N . ARG A 1 70 ? -1.275 12.758 -4.444 1.00 96.38 70 ARG A N 1
ATOM 532 C CA . ARG A 1 70 ? -2.040 12.868 -5.686 1.00 96.38 70 ARG A CA 1
ATOM 533 C C . ARG A 1 70 ? -2.628 11.527 -6.112 1.00 96.38 70 ARG A C 1
ATOM 535 O O . ARG A 1 70 ? -3.807 11.482 -6.425 1.00 96.38 70 ARG A O 1
ATOM 542 N N . LEU A 1 71 ? -1.862 10.435 -6.070 1.00 96.50 71 LEU A N 1
ATOM 543 C CA . LEU A 1 71 ? -2.366 9.102 -6.422 1.00 96.50 71 LEU A CA 1
ATOM 544 C C . LEU A 1 71 ? -3.576 8.707 -5.567 1.00 96.50 71 LEU A C 1
ATOM 546 O O . LEU A 1 71 ? -4.569 8.223 -6.109 1.00 96.50 71 LEU A O 1
ATOM 550 N N . ILE A 1 72 ? -3.505 8.945 -4.253 1.00 97.06 72 ILE A N 1
ATOM 551 C CA . ILE A 1 72 ? -4.597 8.654 -3.314 1.00 97.06 72 ILE A CA 1
ATOM 552 C C . ILE A 1 72 ? -5.824 9.527 -3.617 1.00 97.06 72 ILE A C 1
ATOM 554 O O . ILE A 1 72 ? -6.935 9.003 -3.726 1.00 97.06 72 ILE A O 1
ATOM 558 N N . SER A 1 73 ? -5.625 10.836 -3.797 1.00 97.50 73 SER A N 1
ATOM 559 C CA . SER A 1 73 ? -6.699 11.787 -4.115 1.00 97.50 73 SER A CA 1
ATOM 560 C C . SER A 1 73 ? -7.370 11.489 -5.455 1.00 97.50 73 SER A C 1
ATOM 562 O O . SER A 1 73 ? -8.594 11.401 -5.521 1.00 97.50 73 SER A O 1
ATOM 564 N N . ASP A 1 74 ? -6.585 11.254 -6.506 1.00 97.75 74 ASP A N 1
ATOM 565 C CA . ASP A 1 74 ? -7.065 10.940 -7.856 1.00 97.75 74 ASP A CA 1
ATOM 566 C C . ASP A 1 74 ? -7.792 9.578 -7.891 1.00 97.75 74 ASP A C 1
ATOM 568 O O . ASP A 1 74 ? -8.667 9.356 -8.724 1.00 97.75 74 ASP A O 1
ATOM 572 N N . ALA A 1 75 ? -7.490 8.666 -6.954 1.00 97.19 75 ALA A N 1
ATOM 573 C CA . ALA A 1 75 ? -8.254 7.432 -6.754 1.00 97.19 75 ALA A CA 1
ATOM 574 C C . ALA A 1 75 ? -9.590 7.647 -6.017 1.00 97.19 75 ALA A C 1
ATOM 576 O O . ALA A 1 75 ? -10.361 6.694 -5.874 1.00 97.19 75 ALA A O 1
ATOM 577 N N . GLY A 1 76 ? -9.887 8.867 -5.557 1.00 97.69 76 GLY A N 1
ATOM 578 C CA . GLY A 1 76 ? -11.105 9.246 -4.836 1.00 97.69 76 GLY A CA 1
ATOM 579 C C . GLY A 1 76 ? -11.058 8.978 -3.329 1.00 97.69 76 GLY A C 1
ATOM 580 O O . GLY A 1 76 ? -12.108 8.761 -2.725 1.00 97.69 76 GLY A O 1
ATOM 581 N N . PHE A 1 77 ? -9.864 8.952 -2.733 1.00 96.75 77 PHE A N 1
ATOM 582 C CA . PHE A 1 77 ? -9.653 8.792 -1.292 1.00 96.75 77 PHE A CA 1
ATOM 583 C C . PHE A 1 77 ? -8.984 10.032 -0.691 1.00 96.75 77 PHE A C 1
ATOM 585 O O . PHE A 1 77 ? -8.452 10.877 -1.402 1.00 96.75 77 PHE A O 1
ATOM 592 N N . ARG A 1 78 ? -8.989 10.150 0.640 1.00 96.00 78 ARG A N 1
ATOM 593 C CA . ARG A 1 78 ? -8.311 11.247 1.341 1.00 96.00 78 ARG A CA 1
ATOM 594 C C . ARG A 1 78 ? -6.928 10.791 1.823 1.00 96.00 78 ARG A C 1
ATOM 596 O O . ARG A 1 78 ? -6.874 9.841 2.603 1.00 96.00 78 ARG A O 1
ATOM 603 N N . PRO A 1 79 ? -5.826 11.444 1.416 1.00 95.69 79 PRO A N 1
ATOM 604 C CA . PRO A 1 79 ? -4.498 11.087 1.896 1.00 95.69 79 PRO A CA 1
ATOM 605 C C . PRO A 1 79 ? -4.298 11.501 3.356 1.00 95.69 79 PRO A C 1
ATOM 607 O O . PRO A 1 79 ? -4.635 12.616 3.757 1.00 95.69 79 PRO A O 1
ATOM 610 N N . PHE A 1 80 ? -3.683 10.606 4.125 1.00 94.94 80 PHE A N 1
ATOM 611 C CA . PHE A 1 80 ? -3.234 10.839 5.493 1.00 94.94 80 PHE A CA 1
ATOM 612 C C . PHE A 1 80 ? -1.774 10.425 5.625 1.00 94.94 80 PHE A C 1
ATOM 614 O O . PHE A 1 80 ? -1.359 9.411 5.063 1.00 94.94 80 PHE A O 1
ATOM 621 N N . LYS A 1 81 ? -1.001 11.182 6.404 1.00 94.38 81 LYS A N 1
ATOM 622 C CA . LYS A 1 81 ? 0.328 10.744 6.835 1.00 94.38 81 LYS A CA 1
ATOM 623 C C . LYS A 1 81 ? 0.177 9.890 8.079 1.00 94.38 81 LYS A C 1
ATOM 625 O O . LYS A 1 81 ? -0.637 10.218 8.938 1.00 94.38 81 LYS A O 1
ATOM 630 N N . ARG A 1 82 ? 0.962 8.823 8.193 1.00 94.50 82 ARG A N 1
ATOM 631 C CA . ARG A 1 82 ? 0.958 7.948 9.368 1.00 94.50 82 ARG A CA 1
ATOM 632 C C . ARG A 1 82 ? 2.351 7.766 9.952 1.00 94.50 82 ARG A C 1
ATOM 634 O O . ARG A 1 82 ? 3.337 7.864 9.222 1.00 94.50 82 ARG A O 1
ATOM 641 N N . ASP A 1 83 ? 2.417 7.477 11.247 1.00 94.25 83 ASP A N 1
ATOM 642 C CA . ASP A 1 83 ? 3.617 6.914 11.869 1.00 94.25 83 ASP A CA 1
ATOM 643 C C . ASP A 1 83 ? 3.669 5.378 11.704 1.00 94.25 83 ASP A C 1
ATOM 645 O O . ASP A 1 83 ? 2.849 4.764 11.008 1.00 94.25 83 ASP A O 1
ATOM 649 N N . THR A 1 84 ? 4.666 4.740 12.318 1.00 92.31 84 THR A N 1
ATOM 650 C CA . THR A 1 84 ? 4.836 3.276 12.304 1.00 92.31 84 THR A CA 1
ATOM 651 C C . THR A 1 84 ? 3.742 2.536 13.075 1.00 92.31 84 THR A C 1
ATOM 653 O O . THR A 1 84 ? 3.500 1.363 12.806 1.00 92.31 84 THR A O 1
ATOM 656 N N . LEU A 1 85 ? 3.052 3.219 13.992 1.00 95.44 85 LEU A N 1
ATOM 657 C CA . LEU A 1 85 ? 1.928 2.702 14.772 1.00 95.44 85 LEU A CA 1
ATOM 658 C C . LEU A 1 85 ? 0.572 3.033 14.128 1.00 95.44 85 LEU A C 1
ATOM 660 O O . LEU A 1 85 ? -0.465 2.850 14.761 1.00 95.44 85 LEU A O 1
ATOM 664 N N . TYR A 1 86 ? 0.570 3.508 12.876 1.00 93.94 86 TYR A N 1
ATOM 665 C CA . TYR A 1 86 ? -0.620 3.902 12.118 1.00 93.94 86 TYR A CA 1
ATOM 666 C C . TYR A 1 86 ? -1.427 5.062 12.726 1.00 93.94 86 TYR A C 1
ATOM 668 O O . TYR A 1 86 ? -2.594 5.255 12.383 1.00 93.94 86 TYR A O 1
ATOM 676 N N . ARG A 1 87 ? -0.815 5.897 13.573 1.00 95.31 87 ARG A N 1
ATOM 677 C CA . ARG A 1 87 ? -1.441 7.150 14.016 1.00 95.31 87 ARG A CA 1
ATOM 678 C C . ARG A 1 87 ? -1.439 8.140 12.864 1.00 95.31 87 ARG A C 1
ATOM 680 O O . ARG A 1 87 ? -0.395 8.377 12.260 1.00 95.31 87 ARG A O 1
ATOM 687 N N . THR A 1 88 ? -2.602 8.707 12.556 1.00 93.62 88 THR A N 1
ATOM 688 C CA . THR A 1 88 ? -2.784 9.561 11.379 1.00 93.62 88 THR A CA 1
ATOM 689 C C . THR A 1 88 ? -2.659 11.042 11.704 1.00 93.62 88 THR A C 1
ATOM 691 O O . THR A 1 88 ? -3.248 11.528 12.669 1.00 93.62 88 THR A O 1
ATOM 694 N N . TYR A 1 89 ? -1.985 11.768 10.822 1.00 90.12 89 TYR A N 1
ATOM 695 C CA . TYR A 1 89 ? -1.849 13.216 10.838 1.00 90.12 89 TYR A CA 1
ATOM 696 C C . TYR A 1 89 ? -2.484 13.791 9.576 1.00 90.12 89 TYR A C 1
ATOM 698 O O . TYR A 1 89 ? -2.298 13.265 8.470 1.00 90.12 89 TYR A O 1
ATOM 706 N N . PHE A 1 90 ? -3.240 14.875 9.739 1.00 80.75 90 PHE A N 1
ATOM 707 C CA . PHE A 1 90 ? -3.759 15.614 8.599 1.00 80.75 90 PHE A CA 1
ATOM 708 C C . PHE A 1 90 ? -2.609 16.279 7.848 1.00 80.75 90 PHE A C 1
ATOM 710 O O . PHE A 1 90 ? -1.737 16.910 8.442 1.00 80.75 90 PHE A O 1
ATOM 717 N N . LEU A 1 91 ? -2.628 16.112 6.531 1.00 76.00 91 LEU A N 1
ATOM 718 C CA . LEU A 1 91 ? -1.742 16.816 5.621 1.00 76.00 91 LEU A CA 1
ATOM 719 C C . LEU A 1 91 ? -2.481 18.066 5.146 1.00 76.00 91 LEU A C 1
ATOM 721 O O . LEU A 1 91 ? -3.512 17.929 4.480 1.00 76.00 91 LEU A O 1
ATOM 725 N N . ASN A 1 92 ? -1.974 19.241 5.527 1.00 65.31 92 ASN A N 1
ATOM 726 C CA . ASN A 1 92 ? -2.469 20.533 5.042 1.00 65.31 92 ASN A CA 1
ATOM 727 C C . ASN A 1 92 ? -2.243 20.694 3.531 1.00 65.31 92 ASN A C 1
ATOM 729 O O . ASN A 1 92 ? -1.333 20.033 2.962 1.00 65.31 92 ASN A O 1
#

pLDDT: mean 90.76, std 10.01, range [62.44, 98.38]

Secondary structure (DSSP, 8-state):
-HHHHHHHHHHHHH-TT----EEP-TTT-HHHHHHHGGGT--EEPPPPS--HHHHHTT------HHHHHH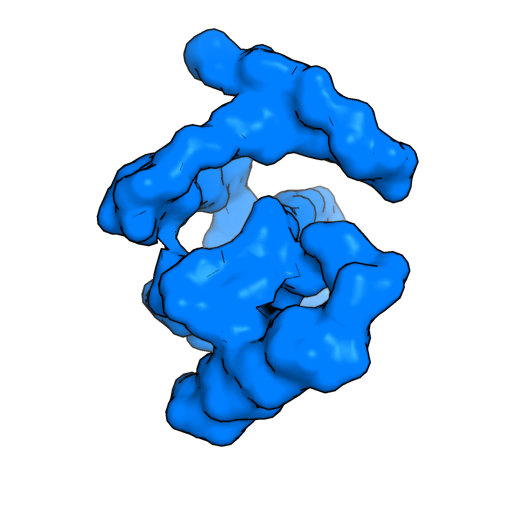HHHHTT---EEE-TT--EEE--

Mean predicted aligned error: 4.1 Å

Sequence (92 aa):
AVDYLKTLAVSRLYLDNVPNVQASWLTPGHKICQIALRFGANDVGSILIEENVVYAAGCKNTSSEEILRRLISDAGFRPFKRDTLYRTYFLN

Radius of gyration: 13.36 Å; Cα contacts (8 Å, |Δi|>4): 91; chains: 1; bounding box: 32×34×27 Å

Nearest PDB structures (foldseek):
  3u7h-assembly1_B  TM=4.910E-01  e=7.638E-01  Mus musculus
  6ymz-assembly1_A  TM=4.466E-01  e=1.682E+00  Pectobacterium atrosepticum SCRI1043
  6ymz-assembly3_C  TM=4.034E-01  e=2.049E+00  Pectobacterium atrosepticum SCRI1043
  7lm6-assembly1_A  TM=3.017E-01  e=9.307E+00  Streptococcus pseudopneumoniae 5247

Solvent-accessible surface area (backbone atoms only — not comparable to full-atom values): 5589 Å² total; per-residue (Å²): 110,69,67,59,44,50,51,43,34,51,46,48,68,68,42,77,86,54,93,74,36,72,22,55,34,58,87,70,28,63,73,50,26,35,53,27,49,80,29,56,25,80,35,73,60,78,77,74,92,78,58,69,66,55,40,71,73,69,44,81,64,80,75,52,72,67,54,53,40,46,42,36,39,78,62,75,45,84,59,64,47,62,54,97,85,66,52,76,41,88,69,132

Foldseek 3Di:
DVVVLVVLLVCLVPPVVDPADEQEQQVVHLVSSLVSCVSRHDHYDDFDPDDPPSVVVVTDDGDDPVSVQCSQVVSVHHDWDADPVRDTDDDD